Protein AF-A0A5K1D4C0-F1 (afdb_monomer_lite)

Sequence (45 aa):
DVIDGDLCEQFPALAPDLQRKIADELDRTPGEILKKLEDIRNKII

Secondary structure (DSSP, 8-state):
----HHHHHTGGGS-HHHHHHHHHHTTS-HHHHHHHHHHHHHHH-

pLDDT: mean 87.67, std 7.68, range [56.84, 95.0]

Organism: NCBI:txid210225

Radius of gyration: 10.7 Å; chains: 1; bounding box: 28×18×24 Å

Structure (mmCIF, N/CA/C/O backbone):
data_AF-A0A5K1D4C0-F1
#
_entry.id   AF-A0A5K1D4C0-F1
#
loop_
_atom_site.group_PDB
_atom_site.id
_atom_site.type_symbol
_atom_site.label_atom_id
_atom_site.label_alt_id
_atom_site.label_comp_id
_atom_site.label_asym_id
_atom_site.label_entity_id
_atom_site.label_seq_id
_atom_site.pdbx_PDB_ins_code
_atom_site.Cartn_x
_atom_site.Cartn_y
_atom_site.Cartn_z
_atom_site.occupancy
_atom_site.B_iso_or_equiv
_atom_site.auth_seq_id
_atom_site.auth_comp_id
_atom_site.auth_asym_id
_atom_site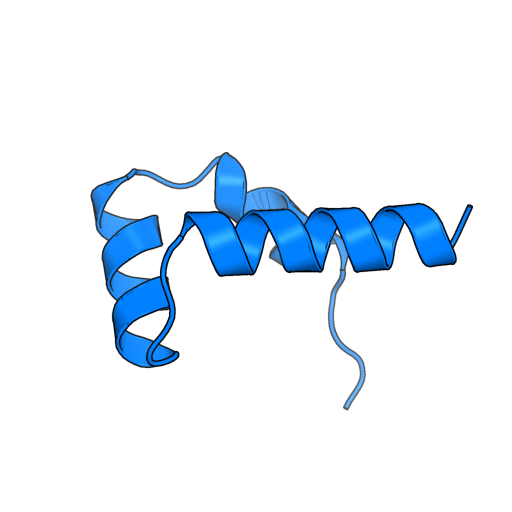.auth_atom_id
_atom_site.pdbx_PDB_model_num
ATOM 1 N N . ASP A 1 1 ? -3.174 -5.292 -19.906 1.00 63.59 1 ASP A N 1
ATOM 2 C CA . ASP A 1 1 ? -3.128 -3.838 -19.680 1.00 63.59 1 ASP A CA 1
ATOM 3 C C . ASP A 1 1 ? -1.756 -3.384 -19.243 1.00 63.59 1 ASP A C 1
ATOM 5 O O . ASP A 1 1 ? -1.064 -4.127 -18.555 1.00 63.59 1 ASP A O 1
ATOM 9 N N . VAL A 1 2 ? -1.368 -2.188 -19.676 1.00 81.19 2 VAL A N 1
ATOM 10 C CA . VAL A 1 2 ? -0.200 -1.469 -19.157 1.00 81.19 2 VAL A CA 1
ATOM 11 C C . VAL A 1 2 ? -0.672 -0.711 -17.920 1.00 81.19 2 VAL A C 1
ATOM 13 O O . VAL A 1 2 ? -1.679 -0.012 -17.993 1.00 81.19 2 VAL A O 1
ATOM 16 N N . ILE A 1 3 ? 0.012 -0.880 -16.790 1.00 81.81 3 ILE A N 1
ATOM 17 C CA . ILE A 1 3 ? -0.284 -0.136 -15.560 1.00 81.81 3 ILE A CA 1
ATOM 18 C C . ILE A 1 3 ? 0.749 0.974 -15.403 1.00 81.81 3 ILE A C 1
ATOM 20 O O . ILE A 1 3 ? 1.942 0.741 -15.594 1.00 81.81 3 ILE A O 1
ATOM 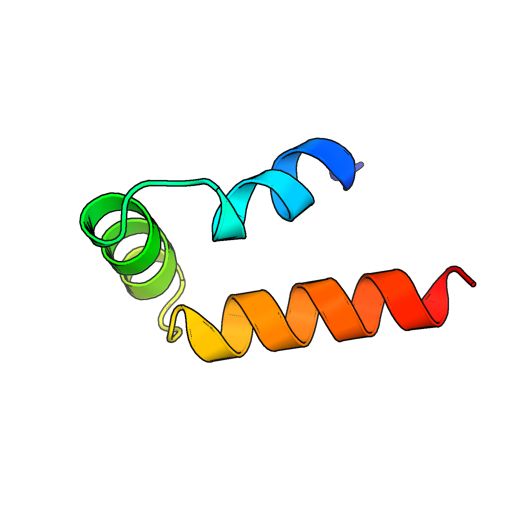24 N N . ASP A 1 4 ? 0.271 2.166 -15.060 1.00 84.44 4 ASP A N 1
ATOM 25 C CA . ASP A 1 4 ? 1.097 3.327 -14.752 1.00 84.44 4 ASP A CA 1
ATOM 26 C C . ASP A 1 4 ? 1.669 3.198 -13.330 1.00 84.44 4 ASP A C 1
ATOM 28 O O . ASP A 1 4 ? 0.959 3.355 -12.331 1.00 84.44 4 ASP A O 1
ATOM 32 N N . GLY A 1 5 ? 2.953 2.843 -13.252 1.00 82.12 5 GLY A N 1
ATOM 33 C CA . GLY A 1 5 ? 3.675 2.703 -11.989 1.00 82.12 5 GLY A CA 1
ATOM 34 C C . GLY A 1 5 ? 3.790 4.023 -11.224 1.00 82.12 5 GLY A C 1
ATOM 35 O O . GLY A 1 5 ? 3.635 4.014 -10.004 1.00 82.12 5 GLY A O 1
ATOM 36 N N . ASP A 1 6 ? 3.942 5.148 -11.926 1.00 84.06 6 ASP A N 1
ATOM 37 C CA . ASP A 1 6 ? 4.104 6.479 -11.327 1.00 84.06 6 ASP A CA 1
ATOM 38 C C . ASP A 1 6 ? 2.800 6.941 -10.662 1.00 84.06 6 ASP A C 1
ATOM 40 O O . ASP A 1 6 ? 2.803 7.613 -9.627 1.00 84.06 6 ASP A O 1
ATOM 44 N N . LEU A 1 7 ? 1.652 6.550 -11.224 1.00 84.81 7 LEU A N 1
ATOM 45 C CA . LEU A 1 7 ? 0.352 6.784 -10.599 1.00 84.81 7 LEU A CA 1
ATOM 46 C C . LEU A 1 7 ? 0.173 5.941 -9.329 1.00 84.81 7 LEU A C 1
ATOM 48 O O . LEU A 1 7 ? -0.349 6.423 -8.324 1.00 84.81 7 LEU A O 1
ATOM 52 N N . CYS A 1 8 ? 0.621 4.686 -9.352 1.00 86.88 8 CYS A N 1
ATOM 53 C CA . CYS A 1 8 ? 0.561 3.804 -8.191 1.00 86.88 8 CYS A CA 1
ATOM 54 C C . CYS A 1 8 ? 1.469 4.281 -7.041 1.00 86.88 8 CYS A C 1
ATOM 56 O O . CYS A 1 8 ? 1.089 4.163 -5.875 1.00 86.88 8 CYS A O 1
ATOM 58 N N . GLU A 1 9 ? 2.620 4.884 -7.343 1.00 86.38 9 GLU A N 1
ATOM 59 C CA . GLU A 1 9 ? 3.529 5.464 -6.344 1.00 86.38 9 GLU A CA 1
ATOM 60 C C . GLU A 1 9 ? 2.969 6.709 -5.639 1.00 86.38 9 GLU A C 1
ATOM 62 O O . GLU A 1 9 ? 3.435 7.066 -4.557 1.00 86.38 9 GLU A O 1
ATOM 67 N N . GLN A 1 10 ? 1.922 7.339 -6.177 1.00 89.19 10 GLN A N 1
ATOM 68 C CA . GLN A 1 10 ? 1.239 8.452 -5.510 1.00 89.19 10 GLN A CA 1
ATOM 69 C C . GLN A 1 10 ? 0.326 7.999 -4.366 1.00 89.19 10 GLN A C 1
ATOM 71 O O . GLN A 1 10 ? -0.081 8.830 -3.557 1.00 89.19 10 GLN A O 1
ATOM 76 N N . PHE A 1 11 ? 0.024 6.701 -4.246 1.00 89.38 11 PHE A N 1
ATOM 77 C CA . PHE A 1 11 ? -0.811 6.150 -3.172 1.00 89.38 11 PHE A CA 1
ATOM 78 C C . PHE A 1 11 ? -0.404 6.623 -1.756 1.00 89.38 11 PHE A C 1
ATOM 80 O O . PHE A 1 11 ? -1.267 7.145 -1.046 1.00 89.38 11 PHE A O 1
ATOM 87 N N . PRO A 1 12 ? 0.877 6.540 -1.333 1.00 88.69 12 PRO A N 1
ATOM 88 C CA . PRO A 1 12 ? 1.338 7.090 -0.051 1.00 88.69 12 PRO A CA 1
ATOM 89 C C . PRO A 1 12 ? 1.135 8.603 0.117 1.00 88.69 12 PRO A C 1
ATOM 91 O O . PRO A 1 12 ? 1.046 9.065 1.252 1.00 88.69 12 PRO A O 1
ATOM 94 N N . ALA A 1 13 ? 1.052 9.375 -0.972 1.00 90.88 13 ALA A N 1
ATOM 95 C CA . ALA A 1 13 ? 0.821 10.821 -0.933 1.00 90.88 13 ALA A CA 1
ATOM 96 C C . ALA A 1 13 ? -0.670 11.199 -0.831 1.00 90.88 13 ALA A C 1
ATOM 98 O O . ALA A 1 13 ? -0.998 12.364 -0.602 1.00 90.88 13 ALA A O 1
ATOM 99 N N . LEU A 1 14 ? -1.584 10.236 -0.991 1.00 90.31 14 LEU A N 1
ATOM 100 C CA . LEU A 1 14 ? -3.021 10.462 -0.843 1.00 90.31 14 LEU A CA 1
ATOM 101 C C . LEU A 1 14 ? -3.415 10.677 0.623 1.00 90.31 14 LEU A C 1
ATOM 103 O O . LEU A 1 14 ? -2.755 10.204 1.547 1.00 90.31 14 LEU A O 1
ATOM 107 N N . ALA A 1 15 ? -4.552 11.342 0.835 1.00 94.44 15 ALA A N 1
ATOM 108 C CA . ALA A 1 15 ? -5.131 11.488 2.166 1.00 94.44 15 ALA A CA 1
ATOM 109 C C . ALA A 1 15 ? -5.447 10.111 2.798 1.00 94.44 15 ALA A C 1
ATOM 111 O O . ALA A 1 15 ? -5.875 9.200 2.080 1.00 94.44 15 ALA A O 1
ATOM 112 N N . PRO A 1 16 ? -5.325 9.955 4.130 1.00 90.06 16 PRO A N 1
ATOM 113 C CA . PRO A 1 16 ? -5.551 8.677 4.815 1.00 90.06 16 PRO A CA 1
ATOM 114 C C . PRO A 1 16 ? -6.937 8.072 4.558 1.00 90.06 16 PRO A C 1
ATOM 116 O O . PRO A 1 16 ? -7.069 6.857 4.418 1.00 90.06 16 PRO A O 1
ATOM 119 N N . ASP A 1 17 ? -7.969 8.913 4.462 1.00 93.81 17 ASP A N 1
ATOM 120 C CA . ASP A 1 17 ? -9.339 8.484 4.162 1.00 93.81 17 ASP A CA 1
ATOM 121 C C . ASP A 1 17 ? -9.456 7.874 2.761 1.00 93.81 17 ASP A C 1
ATOM 123 O O . ASP A 1 17 ? -10.137 6.868 2.565 1.00 93.81 17 ASP A O 1
ATOM 127 N N . LEU A 1 18 ? -8.744 8.448 1.788 1.00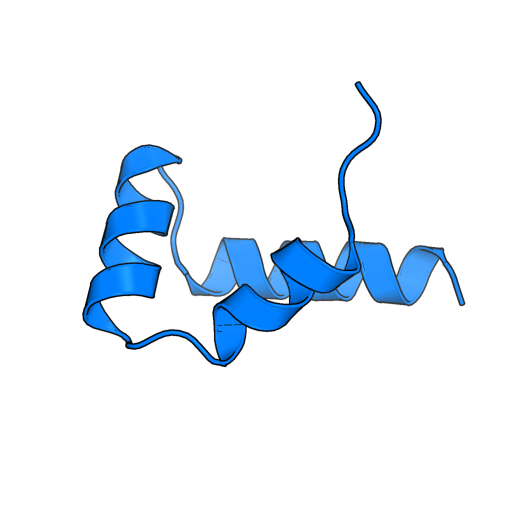 92.50 18 LEU A N 1
ATOM 128 C CA . LEU A 1 18 ? -8.726 7.952 0.417 1.00 92.50 18 LEU A CA 1
ATOM 129 C C . LEU A 1 18 ? -7.900 6.666 0.302 1.00 92.50 18 LEU A C 1
ATOM 131 O O . LEU A 1 18 ? -8.335 5.731 -0.362 1.00 92.50 18 LEU A O 1
ATOM 135 N N . GLN A 1 19 ? -6.762 6.582 1.000 1.00 92.38 19 GLN A N 1
ATOM 136 C CA . GLN A 1 19 ? -5.976 5.347 1.081 1.00 92.38 19 GLN A CA 1
ATOM 137 C C . GLN A 1 19 ? -6.805 4.192 1.643 1.00 92.38 19 GLN A C 1
ATOM 139 O O . GLN A 1 19 ? -6.769 3.096 1.090 1.00 92.38 19 GLN A O 1
ATOM 144 N N . ARG A 1 20 ? -7.573 4.436 2.715 1.00 93.25 20 ARG A N 1
ATOM 145 C CA . ARG A 1 20 ? -8.482 3.436 3.292 1.00 93.25 20 ARG A CA 1
ATOM 146 C C . ARG A 1 20 ? -9.574 3.038 2.319 1.00 93.25 20 ARG A C 1
ATOM 148 O O . ARG A 1 20 ? -9.742 1.854 2.093 1.00 93.25 20 ARG A O 1
ATOM 155 N N . LYS A 1 21 ? -10.242 4.005 1.689 1.00 95.00 21 LYS A N 1
ATOM 156 C CA . LYS A 1 21 ? -11.305 3.719 0.721 1.00 95.00 21 LYS A CA 1
ATOM 157 C C . LYS A 1 21 ? -10.816 2.841 -0.437 1.00 95.00 21 LYS A C 1
ATOM 159 O O . LYS A 1 21 ? -11.472 1.869 -0.782 1.00 95.00 21 LYS A O 1
ATOM 164 N N . ILE A 1 22 ? -9.654 3.162 -1.005 1.00 91.69 22 ILE A N 1
ATOM 165 C CA . ILE A 1 22 ? -9.036 2.366 -2.076 1.00 91.69 22 ILE A CA 1
ATOM 166 C C . ILE A 1 22 ? -8.643 0.977 -1.558 1.00 91.69 22 ILE A C 1
ATOM 168 O O . ILE A 1 22 ? -8.790 -0.014 -2.267 1.00 91.69 22 ILE A O 1
ATOM 172 N N . ALA A 1 23 ? -8.126 0.894 -0.332 1.00 92.69 23 ALA A N 1
ATOM 173 C CA . ALA A 1 23 ? -7.751 -0.376 0.271 1.00 92.69 23 ALA A CA 1
ATOM 174 C C . ALA A 1 23 ? -8.970 -1.275 0.532 1.00 92.69 23 ALA A C 1
ATOM 176 O O . ALA A 1 23 ? -8.926 -2.451 0.178 1.00 92.69 23 ALA A O 1
ATOM 177 N N . ASP A 1 24 ? -10.067 -0.704 1.029 1.00 94.75 24 ASP A N 1
ATOM 178 C CA . ASP A 1 24 ? -11.342 -1.392 1.237 1.00 94.75 24 ASP A CA 1
ATOM 179 C C . ASP A 1 24 ? -11.931 -1.893 -0.093 1.00 94.75 24 ASP A C 1
ATOM 181 O O . ASP A 1 24 ? -12.375 -3.033 -0.171 1.00 94.75 24 ASP A O 1
ATOM 185 N N . GLU A 1 25 ? -11.868 -1.098 -1.169 1.00 94.62 25 GLU A N 1
ATOM 186 C CA . GLU A 1 25 ? -12.288 -1.526 -2.519 1.00 94.62 25 GLU A CA 1
ATOM 187 C C . GLU A 1 25 ? -11.445 -2.687 -3.078 1.00 94.62 25 GLU A C 1
ATOM 189 O O . GLU A 1 25 ? -11.886 -3.406 -3.975 1.00 94.62 25 GLU A O 1
ATOM 194 N N . LEU A 1 26 ? -10.231 -2.872 -2.558 1.00 90.88 26 LEU A N 1
ATOM 195 C CA . LEU A 1 26 ? -9.304 -3.932 -2.949 1.00 90.88 26 LEU A CA 1
ATOM 196 C C . LEU A 1 26 ? -9.272 -5.102 -1.951 1.00 90.88 26 LEU A C 1
ATOM 198 O O . LEU A 1 26 ? -8.417 -5.979 -2.114 1.00 90.88 26 LEU A O 1
ATOM 202 N N . ASP A 1 27 ? -10.146 -5.102 -0.935 1.00 93.62 27 ASP A N 1
ATOM 203 C CA . ASP A 1 27 ? -10.150 -6.049 0.193 1.00 93.62 27 ASP A CA 1
ATOM 204 C C . ASP A 1 27 ? -8.755 -6.205 0.830 1.00 93.62 27 ASP A C 1
ATOM 206 O O . ASP A 1 27 ? -8.285 -7.301 1.152 1.00 93.62 27 ASP A O 1
ATOM 210 N N . ARG A 1 28 ? -8.039 -5.086 0.955 1.00 93.50 28 ARG A N 1
ATOM 211 C CA . ARG A 1 28 ? -6.674 -5.010 1.481 1.00 93.50 28 ARG A CA 1
ATOM 212 C C . ARG A 1 28 ? -6.557 -3.914 2.518 1.00 93.50 28 ARG A C 1
ATOM 214 O O . ARG A 1 28 ? -7.412 -3.055 2.671 1.00 93.50 28 ARG A O 1
ATOM 221 N N . THR A 1 29 ? -5.430 -3.906 3.209 1.00 93.06 29 THR A N 1
ATOM 222 C CA . THR A 1 29 ? -5.034 -2.783 4.054 1.00 93.06 29 THR A CA 1
ATOM 223 C C . THR A 1 29 ? -4.132 -1.808 3.286 1.00 93.06 29 THR A C 1
ATOM 225 O O . THR A 1 29 ? -3.357 -2.230 2.419 1.00 93.06 29 THR A O 1
ATOM 228 N N . PRO A 1 30 ? -4.143 -0.503 3.623 1.00 91.00 30 PRO A N 1
ATOM 229 C CA . PRO A 1 30 ? -3.213 0.465 3.036 1.00 91.00 30 PRO A CA 1
ATOM 230 C C . PRO A 1 30 ? -1.747 0.027 3.168 1.00 91.00 30 PRO A C 1
ATOM 232 O O . PRO A 1 30 ? -0.954 0.219 2.252 1.00 91.00 30 PRO A O 1
ATOM 235 N N . GLY A 1 31 ? -1.396 -0.635 4.278 1.00 91.88 31 GLY A N 1
ATOM 236 C CA . GLY A 1 31 ? -0.055 -1.176 4.509 1.00 91.88 31 GLY A CA 1
ATOM 237 C C . GLY A 1 31 ? 0.332 -2.306 3.551 1.00 91.88 31 GLY A C 1
ATOM 238 O O . GLY A 1 31 ? 1.473 -2.356 3.099 1.00 91.88 31 GLY A O 1
ATOM 239 N N . GLU A 1 32 ? -0.599 -3.191 3.187 1.00 92.94 32 GLU A N 1
ATOM 240 C CA . GLU A 1 32 ? -0.343 -4.235 2.185 1.00 92.94 32 GLU A CA 1
ATOM 241 C C . GLU A 1 32 ? -0.144 -3.657 0.788 1.00 92.94 32 GLU A C 1
ATOM 243 O O . GLU A 1 32 ? 0.698 -4.148 0.036 1.00 92.94 32 GLU A O 1
ATOM 248 N N . ILE A 1 33 ? -0.898 -2.610 0.442 1.00 91.06 33 ILE A N 1
ATOM 249 C CA . ILE A 1 33 ? -0.729 -1.898 -0.827 1.00 91.06 33 ILE A CA 1
ATOM 250 C C . ILE A 1 33 ? 0.658 -1.259 -0.871 1.00 91.06 33 ILE A C 1
ATOM 252 O O . ILE A 1 33 ? 1.396 -1.505 -1.819 1.00 91.06 33 ILE A O 1
ATOM 256 N N . LEU A 1 34 ? 1.050 -0.531 0.178 1.00 90.75 34 LEU A N 1
ATOM 257 C CA . LEU A 1 34 ? 2.378 0.082 0.283 1.00 90.75 34 LEU A CA 1
ATOM 258 C C . LEU A 1 34 ? 3.499 -0.950 0.166 1.00 90.75 34 LEU A C 1
ATOM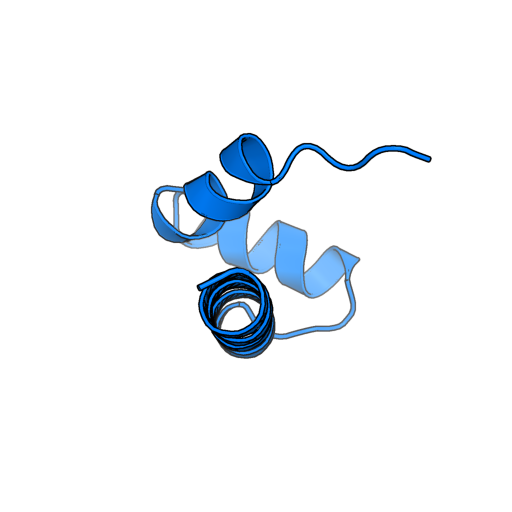 260 O O . LEU A 1 34 ? 4.392 -0.791 -0.660 1.00 90.75 34 LEU A O 1
ATOM 264 N N . LYS A 1 35 ? 3.409 -2.052 0.916 1.00 90.94 35 LYS A N 1
ATOM 265 C CA . LYS A 1 35 ? 4.392 -3.137 0.843 1.00 90.94 35 LYS A CA 1
ATOM 266 C C . LYS A 1 35 ? 4.510 -3.698 -0.573 1.00 90.94 35 LYS A C 1
ATOM 268 O O . LYS A 1 35 ? 5.609 -3.936 -1.059 1.00 90.94 35 LYS A O 1
ATOM 273 N N . LYS A 1 36 ? 3.378 -3.870 -1.258 1.00 89.88 36 LYS A N 1
ATOM 274 C CA . LYS A 1 36 ? 3.347 -4.375 -2.630 1.00 89.88 36 LYS A CA 1
ATOM 275 C C . LYS A 1 36 ? 3.946 -3.384 -3.630 1.00 89.88 36 LYS A C 1
ATOM 277 O O . LYS A 1 36 ? 4.627 -3.824 -4.550 1.00 89.88 36 LYS A O 1
ATOM 282 N N . LEU A 1 37 ? 3.720 -2.082 -3.449 1.00 89.12 37 LEU A N 1
ATOM 283 C CA . LEU A 1 37 ? 4.356 -1.032 -4.252 1.00 89.12 37 LEU A CA 1
ATOM 284 C C . LEU A 1 37 ? 5.876 -1.047 -4.068 1.00 89.12 37 LEU A C 1
ATOM 286 O O . LEU A 1 37 ? 6.612 -1.041 -5.053 1.00 89.12 37 LEU A O 1
ATOM 290 N N . GLU A 1 38 ? 6.352 -1.163 -2.827 1.00 88.81 38 GLU A N 1
ATOM 291 C CA . GLU A 1 38 ? 7.784 -1.271 -2.539 1.00 88.81 38 GLU A CA 1
ATOM 292 C C . GLU A 1 38 ? 8.411 -2.547 -3.112 1.00 88.81 38 GLU A C 1
ATOM 294 O O . GLU A 1 38 ? 9.491 -2.485 -3.696 1.00 88.81 38 GLU A O 1
ATOM 299 N N . ASP A 1 39 ? 7.732 -3.693 -3.005 1.00 88.88 39 ASP A N 1
ATOM 300 C CA . ASP A 1 39 ? 8.187 -4.958 -3.594 1.00 88.88 39 ASP A CA 1
ATOM 301 C C . ASP A 1 39 ? 8.298 -4.876 -5.125 1.00 88.88 39 ASP A C 1
ATOM 303 O O . ASP A 1 39 ? 9.187 -5.491 -5.714 1.00 88.88 39 ASP A O 1
ATOM 307 N N . ILE A 1 40 ? 7.401 -4.138 -5.786 1.00 85.69 40 ILE A N 1
ATOM 308 C CA . ILE A 1 40 ? 7.451 -3.917 -7.237 1.00 85.69 40 ILE A CA 1
ATOM 309 C C . ILE A 1 40 ? 8.628 -3.003 -7.588 1.00 85.69 40 ILE A C 1
ATOM 311 O O . ILE A 1 40 ? 9.422 -3.363 -8.454 1.00 85.69 40 ILE A O 1
ATOM 315 N N . ARG A 1 41 ? 8.795 -1.880 -6.879 1.00 83.19 41 ARG A N 1
ATOM 316 C CA . ARG A 1 41 ? 9.924 -0.954 -7.064 1.00 83.19 41 ARG A CA 1
ATOM 317 C C . ARG A 1 41 ? 11.270 -1.666 -6.911 1.00 83.19 41 ARG A C 1
ATOM 319 O O . ARG A 1 41 ? 12.145 -1.531 -7.759 1.00 83.19 41 ARG A O 1
ATOM 326 N N . ASN A 1 42 ? 11.413 -2.483 -5.868 1.00 83.56 42 ASN A N 1
ATOM 327 C CA . ASN A 1 42 ? 12.643 -3.226 -5.588 1.00 83.56 42 ASN A CA 1
ATOM 328 C C . ASN A 1 42 ? 12.949 -4.327 -6.618 1.00 83.56 42 ASN A C 1
ATOM 330 O O . ASN A 1 42 ? 14.082 -4.782 -6.679 1.00 83.56 42 ASN A O 1
ATOM 334 N N . LYS A 1 43 ? 11.962 -4.783 -7.401 1.00 80.31 43 LYS A N 1
ATOM 335 C CA . LYS A 1 43 ? 12.162 -5.773 -8.477 1.00 80.31 43 LYS A CA 1
ATOM 336 C C . LYS A 1 43 ? 12.571 -5.156 -9.814 1.00 80.31 43 LYS A C 1
ATOM 338 O O . 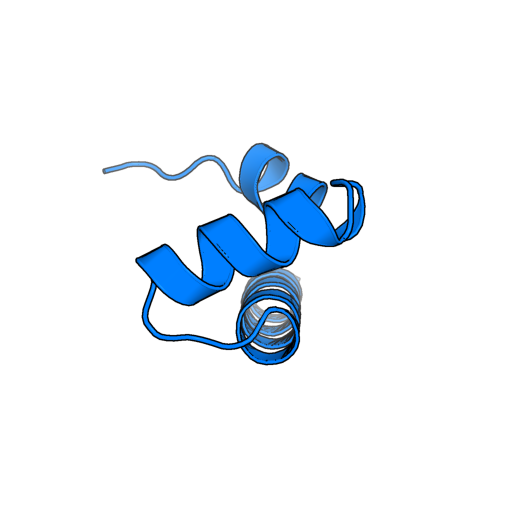LYS A 1 43 ? 12.954 -5.901 -10.712 1.00 80.31 43 LYS A O 1
ATOM 343 N N . ILE A 1 44 ? 12.405 -3.844 -9.969 1.00 70.44 44 ILE A N 1
ATOM 344 C CA . ILE A 1 44 ? 12.753 -3.105 -11.191 1.00 70.44 44 ILE A CA 1
ATOM 345 C C . ILE A 1 44 ? 14.191 -2.553 -11.105 1.00 70.44 44 ILE A C 1
ATOM 347 O O . ILE A 1 44 ? 14.799 -2.287 -12.141 1.00 70.44 44 ILE A O 1
ATOM 351 N N . ILE A 1 45 ? 14.726 -2.415 -9.886 1.00 56.84 45 ILE A N 1
ATOM 352 C CA . ILE A 1 45 ? 16.113 -2.015 -9.583 1.00 56.84 45 ILE A CA 1
ATOM 353 C C . ILE A 1 45 ? 17.071 -3.210 -9.649 1.00 56.84 45 ILE A C 1
ATOM 355 O O . ILE A 1 45 ? 16.645 -4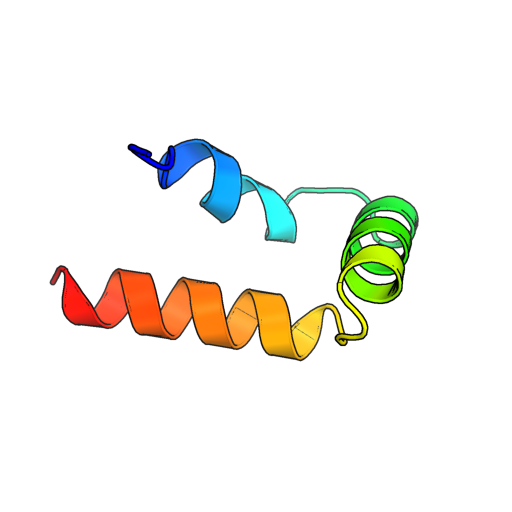.339 -9.315 1.00 56.84 45 ILE A O 1
#

Foldseek 3Di:
DDDDLVVLVCLVVDDPVVLQVVQVVVVHHSVVSVVVSVVVVVVVD